Protein AF-A0AAW9BMR1-F1 (afdb_monomer)

Nearest PDB structures (foldseek):
  7ep8-assembly1_A  TM=3.153E-01  e=2.179E+00  Neurospora crassa OR74A

Radius of gyration: 14.88 Å; Cα contacts (8 Å, |Δi|>4): 113; chains: 1; bounding box: 34×32×36 Å

Solvent-accessible surface area (backbone atoms only — not comparable to full-atom values): 6704 Å² total; per-residue (Å²): 95,84,46,79,51,75,53,100,94,49,77,45,78,47,41,57,84,78,45,85,65,83,85,53,63,80,89,42,68,64,52,37,52,76,68,69,30,55,77,47,73,48,80,72,89,53,64,35,38,30,31,57,51,96,90,47,77,46,78,49,70,72,84,56,49,65,73,79,63,21,75,79,47,42,74,79,72,90,83,85,49,73,72,70,33,67,68,47,45,52,50,54,49,45,54,54,38,49,77,68,70,45,95,66,131

Sequence (105 aa):
MIQQYRDSNQVIWFDEALIEDPSQPIFDAEYWQSTNKVTGSASGRGTTWFVQLDTMQAALRHYRRGGLFGKLVKDNYWFSGWEQTRCAQEFQLLLTLINAGVHVP

Foldseek 3Di:
DWDWDDDDPDIDTDDCVQDVDPPPVVLDPVSQVVVVFFPDWDDDLHIWTWGDTPVDIDTRDQDFDDDPVCVVGTHDDDDPDPCPDPVNVVVVVVVVCVVVVHPDD

Structure (mmCIF, N/CA/C/O backbone):
data_AF-A0AAW9BMR1-F1
#
_entry.id   AF-A0AAW9BMR1-F1
#
loop_
_atom_site.group_PDB
_atom_site.id
_atom_site.type_symbol
_atom_site.label_atom_id
_atom_site.label_alt_id
_atom_site.label_comp_id
_atom_site.label_asym_id
_atom_site.label_entity_id
_atom_site.label_seq_id
_atom_site.pdbx_PDB_ins_code
_atom_site.Cartn_x
_atom_site.Cartn_y
_atom_site.Cartn_z
_atom_site.occupancy
_atom_site.B_iso_or_equiv
_atom_site.auth_seq_id
_atom_site.auth_comp_id
_atom_site.auth_asym_id
_atom_site.auth_atom_id
_atom_site.pdbx_PDB_model_num
ATOM 1 N N . MET A 1 1 ? -4.372 3.095 -16.679 1.00 83.94 1 MET A N 1
ATOM 2 C CA . MET A 1 1 ? -3.023 3.714 -16.627 1.00 83.94 1 MET A CA 1
ATOM 3 C C . MET A 1 1 ? -2.785 4.226 -15.218 1.00 83.94 1 MET A C 1
ATOM 5 O O . MET A 1 1 ? -3.748 4.493 -14.509 1.00 83.94 1 MET A O 1
ATOM 9 N N . ILE A 1 2 ? -1.522 4.376 -14.806 1.00 93.19 2 ILE A N 1
ATOM 10 C CA . ILE A 1 2 ? -1.218 4.910 -13.474 1.00 93.19 2 ILE A CA 1
ATOM 11 C C . ILE A 1 2 ? -1.486 6.412 -13.433 1.00 93.19 2 ILE A C 1
ATOM 13 O O . ILE A 1 2 ? -0.881 7.172 -14.188 1.00 93.19 2 ILE A O 1
ATOM 17 N N . GLN A 1 3 ? -2.350 6.818 -12.509 1.00 95.12 3 GLN A N 1
ATOM 18 C CA . GLN A 1 3 ? -2.741 8.197 -12.256 1.00 95.12 3 GLN A CA 1
ATOM 19 C C . GLN A 1 3 ? -2.317 8.644 -10.853 1.00 95.12 3 GLN A C 1
ATOM 21 O O . GLN A 1 3 ? -1.960 7.836 -9.989 1.00 95.12 3 GLN A O 1
ATOM 26 N N . GLN A 1 4 ? -2.355 9.959 -10.632 1.00 95.69 4 GLN A N 1
ATOM 27 C CA . GLN A 1 4 ? -2.151 10.575 -9.324 1.00 95.69 4 GLN A CA 1
ATOM 28 C C . GLN A 1 4 ? -3.355 11.434 -8.955 1.00 95.69 4 GLN A C 1
ATOM 30 O O . GLN A 1 4 ? -3.727 12.336 -9.703 1.00 95.69 4 GLN A O 1
ATOM 35 N N . TYR A 1 5 ? -3.904 11.204 -7.767 1.00 96.31 5 TYR A N 1
ATOM 36 C CA . TYR A 1 5 ? -4.853 12.103 -7.124 1.00 96.31 5 TYR A CA 1
ATOM 37 C C . TYR A 1 5 ? -4.150 12.833 -5.981 1.00 96.31 5 TYR A C 1
ATOM 39 O O . TYR A 1 5 ? -3.463 12.215 -5.166 1.00 96.31 5 TYR A O 1
ATOM 47 N N . ARG A 1 6 ? -4.281 14.160 -5.943 1.00 96.00 6 ARG A N 1
ATOM 48 C CA . ARG A 1 6 ? -3.689 15.011 -4.909 1.00 96.00 6 ARG A CA 1
ATOM 49 C C . ARG A 1 6 ? -4.795 15.816 -4.257 1.00 96.00 6 ARG A C 1
ATOM 51 O O . ARG A 1 6 ? -5.502 16.545 -4.946 1.00 96.00 6 ARG A O 1
ATOM 58 N N . ASP A 1 7 ? -4.883 15.716 -2.943 1.00 92.31 7 ASP A N 1
ATOM 59 C CA . ASP A 1 7 ? -5.746 16.564 -2.134 1.00 92.31 7 ASP A CA 1
ATOM 60 C C . ASP A 1 7 ? -4.955 17.035 -0.922 1.00 92.31 7 ASP A C 1
ATOM 62 O O . ASP A 1 7 ? -4.405 16.217 -0.199 1.00 92.31 7 ASP A O 1
ATOM 66 N N . SER A 1 8 ? -4.882 18.346 -0.709 1.00 87.44 8 SER A N 1
ATOM 67 C CA . SER A 1 8 ? -4.338 18.977 0.496 1.00 87.44 8 SER A CA 1
ATOM 68 C C . SER A 1 8 ? -3.033 18.343 1.017 1.00 87.44 8 SER A C 1
ATOM 70 O O . SER A 1 8 ? -1.945 18.711 0.575 1.00 87.44 8 SER A O 1
ATOM 72 N N . ASN A 1 9 ? -3.135 17.389 1.949 1.00 92.12 9 ASN A N 1
ATOM 73 C CA . ASN A 1 9 ? -2.018 16.709 2.604 1.00 92.12 9 ASN A CA 1
ATOM 74 C C . ASN A 1 9 ? -1.938 15.201 2.281 1.00 92.12 9 ASN A C 1
ATOM 76 O O . ASN A 1 9 ? -1.427 14.418 3.081 1.00 92.12 9 ASN A O 1
ATOM 80 N N . GLN A 1 10 ? -2.461 14.781 1.131 1.00 93.75 10 GLN A N 1
ATOM 81 C CA . GLN A 1 10 ? -2.429 13.402 0.658 1.00 93.75 10 GLN A CA 1
ATOM 82 C C . GLN A 1 10 ? -2.140 13.319 -0.843 1.00 93.75 10 GLN A C 1
ATOM 84 O O . GLN A 1 10 ? -2.544 14.166 -1.646 1.00 93.75 10 GLN A O 1
ATOM 89 N N . VAL A 1 11 ? -1.445 12.248 -1.220 1.00 96.06 11 VAL A N 1
ATOM 90 C CA . VAL A 1 11 ? -1.220 11.857 -2.611 1.00 96.06 11 VAL A CA 1
ATOM 91 C C . VAL A 1 11 ? -1.531 10.374 -2.738 1.00 96.06 11 VAL A C 1
ATOM 93 O O . VAL A 1 11 ? -1.037 9.566 -1.952 1.00 96.06 11 VAL A O 1
ATOM 96 N N . ILE A 1 12 ? -2.347 10.032 -3.729 1.00 96.06 12 ILE A N 1
ATOM 97 C CA . ILE A 1 12 ? -2.756 8.667 -4.044 1.00 96.06 12 ILE A CA 1
ATOM 98 C C . ILE A 1 12 ? -2.269 8.337 -5.452 1.00 96.06 12 ILE A C 1
ATOM 100 O O . ILE A 1 12 ? -2.582 9.051 -6.403 1.00 96.06 12 ILE A O 1
ATOM 104 N N . TRP A 1 13 ? -1.528 7.239 -5.579 1.00 95.75 13 TRP A N 1
ATOM 105 C CA . TRP A 1 13 ? -1.188 6.622 -6.860 1.00 95.75 13 TRP A CA 1
ATOM 106 C C . TRP A 1 13 ? -2.100 5.421 -7.068 1.00 95.75 13 TRP A C 1
ATOM 108 O O . TRP A 1 13 ? -2.220 4.586 -6.172 1.00 95.75 13 TRP A O 1
ATOM 118 N N . PHE A 1 14 ? -2.742 5.336 -8.227 1.00 94.56 14 PHE A N 1
ATOM 119 C CA . PHE A 1 14 ? -3.708 4.278 -8.516 1.00 94.56 14 PHE A CA 1
ATOM 120 C C . PHE A 1 14 ? -3.737 3.946 -10.007 1.00 94.56 14 PHE A C 1
ATOM 122 O O . PHE A 1 14 ? -3.320 4.758 -10.831 1.00 94.56 14 PHE A O 1
ATOM 129 N N . ASP A 1 15 ? -4.225 2.755 -10.351 1.00 93.00 15 ASP A N 1
ATOM 130 C CA . ASP A 1 15 ? -4.608 2.433 -11.726 1.00 93.00 15 ASP A CA 1
ATOM 131 C C . ASP A 1 15 ? -6.090 2.756 -11.916 1.00 93.00 15 ASP A C 1
ATOM 133 O O . ASP A 1 15 ? -6.944 2.195 -11.226 1.00 93.00 15 ASP A O 1
ATOM 137 N N . GLU A 1 16 ? -6.395 3.649 -12.854 1.00 92.75 16 GLU A N 1
ATOM 138 C CA . GLU A 1 16 ? -7.771 4.059 -13.177 1.00 92.75 16 GLU A CA 1
ATOM 139 C C . GLU A 1 16 ? -8.647 2.896 -13.675 1.00 92.75 16 GLU A C 1
ATOM 141 O O . GLU A 1 16 ? -9.868 2.983 -13.639 1.00 92.75 16 GLU A O 1
ATOM 146 N N . ALA A 1 17 ? -8.035 1.793 -14.123 1.00 92.44 17 ALA A N 1
ATOM 147 C CA . ALA A 1 17 ? -8.760 0.582 -14.501 1.00 92.44 17 ALA A CA 1
ATOM 148 C C . ALA A 1 17 ? -9.256 -0.232 -13.288 1.00 92.44 17 ALA A C 1
ATOM 150 O O . ALA A 1 17 ? -10.096 -1.116 -13.450 1.00 92.44 17 ALA A O 1
ATOM 151 N N . LEU A 1 18 ? -8.713 0.026 -12.092 1.00 91.88 18 LEU A N 1
ATOM 152 C CA . LEU A 1 18 ? -9.041 -0.691 -10.854 1.00 91.88 18 LEU A CA 1
ATOM 153 C C . LEU A 1 18 ? -9.793 0.178 -9.845 1.00 91.88 18 LEU A C 1
ATOM 155 O O . LEU A 1 18 ? -10.568 -0.349 -9.050 1.00 91.88 18 LEU A O 1
ATOM 159 N N . ILE A 1 19 ? -9.534 1.486 -9.848 1.00 93.31 19 ILE A N 1
ATOM 160 C CA . ILE A 1 19 ? -10.112 2.449 -8.912 1.00 93.31 19 ILE A CA 1
ATOM 161 C C . ILE A 1 19 ? -10.735 3.593 -9.711 1.00 93.31 19 ILE A C 1
ATOM 163 O O . ILE A 1 19 ? -10.019 4.364 -10.347 1.00 93.31 19 ILE A O 1
ATOM 167 N N . GLU A 1 20 ? -12.062 3.707 -9.646 1.00 90.00 20 GLU A N 1
ATOM 168 C CA . GLU A 1 20 ? -12.816 4.748 -10.355 1.00 90.00 20 GLU A CA 1
ATOM 169 C C . GLU A 1 20 ? -12.741 6.109 -9.648 1.00 90.00 20 GLU A C 1
ATOM 171 O O . GLU A 1 20 ? -12.475 7.126 -10.285 1.00 90.00 20 GLU A O 1
ATOM 176 N N . ASP A 1 21 ? -12.947 6.129 -8.326 1.00 93.75 21 ASP A N 1
ATOM 177 C CA . ASP A 1 21 ? -12.949 7.353 -7.519 1.00 93.75 21 ASP A CA 1
ATOM 178 C C . ASP A 1 21 ? -11.921 7.268 -6.374 1.00 93.75 21 ASP A C 1
ATOM 180 O O . ASP A 1 21 ? -12.217 6.724 -5.304 1.00 93.75 21 ASP A O 1
ATOM 184 N N . PRO A 1 22 ? -10.702 7.811 -6.563 1.00 94.62 22 PRO A N 1
ATOM 185 C CA . PRO A 1 22 ? -9.669 7.833 -5.530 1.00 94.62 22 PRO A CA 1
ATOM 186 C C . PRO A 1 22 ? -9.949 8.851 -4.410 1.00 94.62 22 PRO A C 1
ATOM 188 O O . PRO A 1 22 ? -9.182 8.892 -3.451 1.00 94.62 22 PRO A O 1
ATOM 191 N N . SER A 1 23 ? -10.987 9.695 -4.528 1.00 94.19 23 SER A N 1
ATOM 192 C CA . SER A 1 23 ? -11.345 10.679 -3.494 1.00 94.19 23 SER A CA 1
ATOM 193 C C . SER A 1 23 ? -12.146 10.069 -2.339 1.00 94.19 23 SER A C 1
ATOM 195 O O . SER A 1 23 ? -12.185 10.637 -1.247 1.00 94.19 23 SER A O 1
ATOM 197 N N . GLN A 1 24 ? -12.742 8.890 -2.548 1.00 94.81 24 GLN A N 1
ATOM 198 C CA . GLN A 1 24 ? -13.353 8.108 -1.474 1.00 94.81 24 GLN A CA 1
ATOM 199 C C . GLN A 1 24 ? -12.284 7.647 -0.462 1.00 94.81 24 GLN A C 1
ATOM 201 O O . GLN A 1 24 ? -11.118 7.479 -0.832 1.00 94.81 24 GLN A O 1
ATOM 206 N N . PRO A 1 25 ? -12.653 7.356 0.801 1.00 95.31 25 PRO A N 1
ATOM 207 C CA . PRO A 1 25 ? -11.728 6.869 1.832 1.00 95.31 25 PRO A CA 1
ATOM 208 C C . PRO A 1 25 ? -11.326 5.392 1.621 1.00 95.31 25 PRO A C 1
ATOM 210 O O . PRO A 1 25 ? -11.404 4.555 2.514 1.00 95.31 25 PRO A O 1
ATOM 213 N N . ILE A 1 26 ? -10.869 5.047 0.414 1.00 95.00 26 ILE A N 1
ATOM 214 C CA . ILE A 1 26 ? -10.543 3.683 -0.028 1.00 95.00 26 ILE A CA 1
ATOM 215 C C . ILE A 1 26 ? -9.336 3.066 0.689 1.00 95.00 26 ILE A C 1
ATOM 217 O O . ILE A 1 26 ? -9.121 1.858 0.589 1.00 95.00 26 ILE A O 1
ATOM 221 N N . PHE A 1 27 ? -8.549 3.861 1.414 1.00 95.12 27 PHE A N 1
ATOM 222 C CA . PHE A 1 27 ? -7.458 3.365 2.257 1.00 95.12 27 PHE A CA 1
ATOM 223 C C . PHE A 1 27 ? -7.866 3.158 3.723 1.00 95.12 27 PHE A C 1
ATOM 225 O O . PHE A 1 27 ? -7.076 2.604 4.489 1.00 95.12 27 PHE A O 1
ATOM 232 N N . ASP A 1 28 ? -9.103 3.505 4.093 1.00 95.12 28 ASP A N 1
ATOM 233 C CA . ASP A 1 28 ? -9.647 3.287 5.432 1.00 95.12 28 ASP A CA 1
ATOM 234 C C . ASP A 1 28 ? -10.423 1.969 5.479 1.00 95.12 28 ASP A C 1
ATOM 236 O O . ASP A 1 28 ? -11.298 1.689 4.656 1.00 95.12 28 ASP A O 1
ATOM 240 N N . ALA A 1 29 ? -10.126 1.122 6.463 1.00 94.75 29 ALA A N 1
ATOM 241 C CA . ALA A 1 29 ? -10.784 -0.178 6.578 1.00 94.75 29 ALA A CA 1
ATOM 242 C C . ALA A 1 29 ? -12.284 -0.036 6.887 1.00 94.75 29 ALA A C 1
ATOM 244 O O . ALA A 1 29 ? -13.093 -0.856 6.454 1.00 94.75 29 ALA A O 1
ATOM 245 N N . GLU A 1 30 ? -12.652 1.011 7.621 1.00 97.00 30 GLU A N 1
ATOM 246 C CA . GLU A 1 30 ? -14.013 1.355 8.021 1.00 97.00 30 GLU A CA 1
ATOM 247 C C . GLU A 1 30 ? -14.912 1.640 6.808 1.00 97.00 30 GLU A C 1
ATOM 249 O O . GLU A 1 30 ? -16.086 1.261 6.806 1.00 97.00 30 GLU A O 1
ATOM 254 N N . TYR A 1 31 ? -14.362 2.225 5.739 1.00 97.31 31 TYR A N 1
ATOM 255 C CA . TYR A 1 31 ? -15.086 2.442 4.485 1.00 97.31 31 TYR A CA 1
ATOM 256 C C . TYR A 1 31 ? -15.536 1.114 3.862 1.00 97.31 31 TYR A C 1
ATOM 258 O O . TYR A 1 31 ? -16.714 0.915 3.556 1.00 97.31 31 TYR A O 1
ATOM 266 N N . TRP A 1 32 ? -14.626 0.146 3.758 1.00 97.25 32 TRP A N 1
ATOM 267 C CA . TRP A 1 32 ? -14.936 -1.170 3.192 1.00 97.25 32 TRP A CA 1
ATOM 268 C C . TRP A 1 32 ? -15.854 -2.002 4.090 1.00 97.25 32 TRP A C 1
ATOM 270 O O . TRP A 1 32 ? -16.670 -2.783 3.597 1.00 97.25 32 TRP A O 1
ATOM 280 N N . GLN A 1 33 ? -15.745 -1.839 5.410 1.00 96.94 33 GLN A N 1
ATOM 281 C CA . GLN A 1 33 ? -16.647 -2.484 6.367 1.00 96.94 33 GLN A CA 1
ATOM 282 C C . GLN A 1 33 ? -18.066 -1.921 6.254 1.00 96.94 33 GLN A C 1
ATOM 284 O O . GLN A 1 33 ? -19.020 -2.692 6.185 1.00 96.94 33 GLN A O 1
ATOM 289 N N . SER A 1 34 ? -18.214 -0.593 6.180 1.00 97.44 34 SER A N 1
ATOM 290 C CA . SER A 1 34 ? -19.529 0.058 6.079 1.00 97.44 34 SER A CA 1
ATOM 291 C C . SER A 1 34 ? -20.247 -0.240 4.759 1.00 97.44 34 SER A C 1
ATOM 293 O O . SER A 1 34 ? -21.474 -0.288 4.725 1.00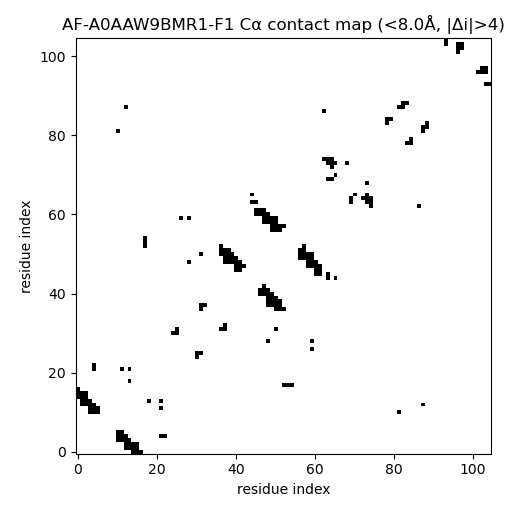 97.44 34 SER A O 1
ATOM 295 N N . THR A 1 35 ? -19.494 -0.522 3.694 1.00 96.00 35 THR A N 1
ATOM 296 C CA . THR A 1 35 ? -20.019 -0.955 2.388 1.00 96.00 35 THR A CA 1
ATOM 297 C C . THR A 1 35 ? -20.166 -2.476 2.256 1.00 96.00 35 THR A C 1
ATOM 299 O O . THR A 1 35 ? -20.546 -2.962 1.193 1.00 96.00 35 THR A O 1
ATOM 302 N N . ASN A 1 36 ? -19.891 -3.242 3.322 1.00 97.25 36 ASN A N 1
ATOM 303 C CA . ASN A 1 36 ? -19.938 -4.709 3.347 1.00 97.25 36 ASN A CA 1
ATOM 304 C C . ASN A 1 36 ? -19.099 -5.376 2.234 1.00 97.25 36 ASN A C 1
ATOM 306 O O . ASN A 1 36 ? -19.477 -6.404 1.673 1.00 97.25 36 ASN A O 1
ATOM 310 N N . LYS A 1 37 ? -17.952 -4.773 1.904 1.00 97.12 37 LYS A N 1
ATOM 311 C CA . LYS A 1 37 ? -17.024 -5.245 0.865 1.00 97.12 37 LYS A CA 1
ATOM 312 C C . LYS A 1 37 ? -15.774 -5.931 1.434 1.00 97.12 37 LYS A C 1
ATOM 314 O O . LYS A 1 37 ? -14.924 -6.367 0.664 1.00 97.12 37 LYS A O 1
ATOM 319 N N . VAL A 1 38 ? -15.645 -6.070 2.756 1.00 97.88 38 VAL A N 1
ATOM 320 C CA . VAL A 1 38 ? -14.584 -6.882 3.381 1.00 97.88 38 VAL A CA 1
ATOM 321 C C . VAL A 1 38 ? -14.915 -8.370 3.244 1.00 97.88 38 VAL A C 1
ATOM 323 O O . VAL A 1 38 ? -15.925 -8.835 3.764 1.00 97.88 38 VAL A O 1
ATOM 326 N N . THR A 1 39 ? -14.043 -9.132 2.587 1.00 97.94 39 THR A N 1
ATOM 327 C CA . THR A 1 39 ? -14.191 -10.581 2.363 1.00 97.94 39 THR A CA 1
ATOM 328 C C . THR A 1 39 ? -13.424 -11.428 3.378 1.00 97.94 39 THR A C 1
ATOM 330 O O . THR A 1 39 ? -13.672 -12.626 3.504 1.00 97.94 39 THR A O 1
ATOM 333 N N . GLY A 1 40 ? -12.504 -10.823 4.130 1.00 97.19 40 GLY A N 1
ATOM 334 C CA . GLY A 1 40 ? -11.752 -11.496 5.181 1.00 97.19 40 GLY A CA 1
ATOM 335 C C . GLY A 1 40 ? -10.660 -10.619 5.779 1.00 97.19 40 GLY A C 1
ATOM 336 O O . GLY A 1 40 ? -10.488 -9.455 5.413 1.00 97.19 40 GLY A O 1
ATOM 337 N N . SER A 1 41 ? -9.886 -11.186 6.700 1.00 97.19 41 SER A N 1
ATOM 338 C CA . SER A 1 41 ? -8.712 -10.522 7.260 1.00 97.19 41 SER A CA 1
ATOM 339 C C . SER A 1 41 ? -7.620 -11.514 7.648 1.00 97.19 41 SER A C 1
ATOM 341 O O . SER A 1 41 ? -7.873 -12.691 7.902 1.00 97.19 41 SER A O 1
ATOM 343 N N . ALA A 1 42 ? -6.385 -11.024 7.689 1.00 95.62 42 ALA A N 1
ATOM 344 C CA . ALA A 1 42 ? -5.231 -11.740 8.214 1.00 95.62 42 ALA A CA 1
ATOM 345 C C . ALA A 1 42 ? -4.478 -10.853 9.211 1.00 95.62 42 ALA A C 1
ATOM 347 O O . ALA A 1 42 ? -4.324 -9.646 9.001 1.00 95.62 42 ALA A O 1
ATOM 348 N N . SER A 1 43 ? -3.989 -11.453 10.295 1.00 89.06 43 SER A N 1
ATOM 349 C CA . SER A 1 43 ? -3.249 -10.762 11.354 1.00 89.06 43 SER A CA 1
ATOM 350 C C . SER A 1 43 ? -1.754 -11.105 11.327 1.00 89.06 43 SER A C 1
ATOM 352 O O . SER A 1 43 ? -1.329 -12.137 10.811 1.00 89.06 43 SER A O 1
ATOM 354 N N . GLY A 1 44 ? -0.926 -10.198 11.853 1.00 83.81 44 GLY A N 1
ATOM 355 C CA . GLY A 1 44 ? 0.530 -10.340 11.884 1.00 83.81 44 GLY A CA 1
ATOM 356 C C . GLY A 1 44 ? 1.214 -9.016 12.222 1.00 83.81 44 GLY A C 1
ATOM 357 O O . GLY A 1 44 ? 1.018 -8.458 13.300 1.00 83.81 44 GLY A O 1
ATOM 358 N N . ARG A 1 45 ? 1.994 -8.461 11.285 1.00 79.12 45 ARG A N 1
ATOM 359 C CA . ARG A 1 45 ? 2.600 -7.113 11.388 1.00 79.12 45 ARG A CA 1
ATOM 360 C C . ARG A 1 45 ? 1.568 -5.994 11.142 1.00 79.12 45 ARG A 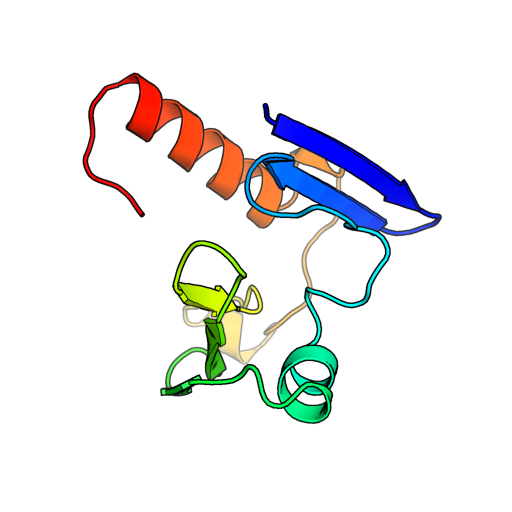C 1
ATOM 362 O O . ARG A 1 45 ? 1.809 -5.084 10.360 1.00 79.12 45 ARG A O 1
ATOM 369 N N . GLY A 1 46 ? 0.414 -6.081 11.798 1.00 86.62 46 GLY A N 1
ATOM 370 C CA . GLY A 1 46 ? -0.797 -5.320 11.484 1.00 86.62 46 GLY A CA 1
ATOM 371 C C . GLY A 1 46 ? -1.881 -6.196 10.857 1.00 86.62 46 GLY A C 1
ATOM 372 O O . GLY A 1 46 ? -1.651 -7.376 10.585 1.00 86.62 46 GLY A O 1
ATOM 373 N N . THR A 1 47 ? -3.061 -5.611 10.665 1.00 93.19 47 THR A N 1
ATOM 374 C CA . THR A 1 47 ? -4.194 -6.269 10.007 1.00 93.19 47 THR A CA 1
ATOM 375 C C . THR A 1 47 ? -4.114 -6.018 8.509 1.00 93.19 47 THR A C 1
ATOM 377 O O . THR A 1 47 ? -3.949 -4.879 8.077 1.00 93.19 47 THR A O 1
ATOM 380 N N . THR A 1 48 ? -4.200 -7.087 7.726 1.00 96.56 48 THR A N 1
ATOM 381 C CA . THR A 1 48 ? -4.485 -7.017 6.292 1.00 96.56 48 THR A CA 1
ATOM 382 C C . THR A 1 48 ? -5.959 -7.326 6.111 1.00 96.56 48 THR A C 1
ATOM 384 O O . THR A 1 48 ? -6.416 -8.370 6.577 1.00 96.56 48 THR A O 1
ATOM 387 N N . TRP A 1 49 ? -6.688 -6.425 5.467 1.00 97.56 49 TRP A N 1
ATOM 388 C CA . TRP A 1 49 ? -8.089 -6.631 5.118 1.00 97.56 49 TRP A CA 1
ATOM 389 C C . TRP A 1 49 ? -8.168 -7.082 3.668 1.00 97.56 49 TRP A C 1
ATOM 391 O O . TRP A 1 49 ? -7.559 -6.465 2.800 1.00 97.56 49 TRP A O 1
ATOM 401 N N . PHE A 1 50 ? -8.895 -8.158 3.399 1.00 97.88 50 PHE A N 1
ATOM 402 C CA . PHE A 1 50 ? -9.218 -8.549 2.033 1.00 97.88 50 PHE A CA 1
ATOM 403 C C . PHE A 1 50 ? -10.535 -7.880 1.657 1.00 97.88 50 PHE A C 1
ATOM 405 O O . PHE A 1 50 ? -11.506 -7.974 2.410 1.00 97.88 50 PHE A O 1
ATOM 412 N N . VAL A 1 51 ? -10.545 -7.152 0.543 1.00 97.50 51 VAL A N 1
ATOM 413 C CA . VAL A 1 51 ? -11.683 -6.347 0.085 1.00 97.50 51 VAL A CA 1
ATOM 414 C C . VAL A 1 51 ? -12.064 -6.722 -1.342 1.00 97.50 51 VAL A C 1
ATOM 416 O O . VAL A 1 51 ? -11.208 -7.095 -2.144 1.00 97.50 51 VAL A O 1
ATOM 419 N N . GLN A 1 52 ? -13.349 -6.631 -1.662 1.00 97.00 52 GLN A N 1
ATOM 420 C CA . GLN A 1 52 ? -13.878 -6.867 -2.999 1.00 97.00 52 GLN A CA 1
ATOM 421 C C . GLN A 1 52 ? -13.962 -5.540 -3.765 1.00 97.00 52 GLN A C 1
ATOM 423 O O . GLN A 1 52 ? -14.813 -4.699 -3.474 1.00 97.00 52 GLN A O 1
ATOM 428 N N . LEU A 1 53 ? -13.093 -5.368 -4.761 1.00 94.50 53 LEU A N 1
ATOM 429 C CA . LEU A 1 53 ? -13.268 -4.370 -5.818 1.00 94.50 53 LEU A CA 1
ATOM 430 C C . LEU A 1 53 ? -14.251 -4.910 -6.863 1.00 94.50 53 LEU A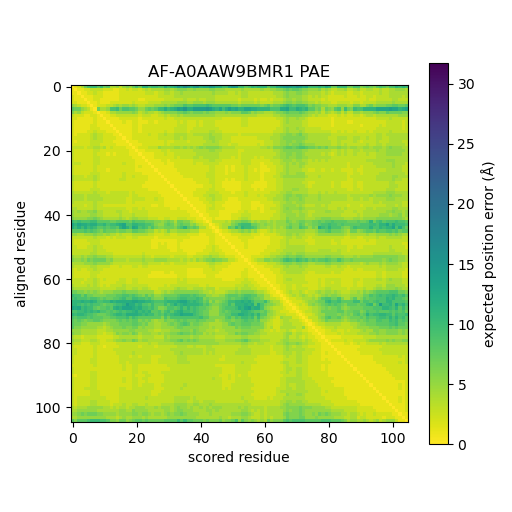 C 1
ATOM 432 O O . LEU A 1 53 ? -14.651 -6.075 -6.813 1.00 94.50 53 LEU A O 1
ATOM 436 N N . ASP A 1 54 ? -14.638 -4.086 -7.830 1.00 90.19 54 ASP A N 1
ATOM 437 C CA . ASP A 1 54 ? -15.667 -4.483 -8.797 1.00 90.19 54 ASP A CA 1
ATOM 438 C C . ASP A 1 54 ? -15.180 -5.586 -9.750 1.00 90.19 54 ASP A C 1
ATOM 440 O O . ASP A 1 54 ? -15.955 -6.452 -10.151 1.00 90.19 54 ASP A O 1
ATOM 444 N N . THR A 1 55 ? -13.878 -5.620 -10.047 1.00 90.44 55 THR A N 1
ATOM 445 C CA . THR A 1 55 ? -13.270 -6.592 -10.970 1.00 90.44 55 THR A CA 1
ATOM 446 C C . THR A 1 55 ? -12.451 -7.683 -10.279 1.00 90.44 55 THR A C 1
ATOM 448 O O . THR A 1 55 ? -12.205 -8.730 -10.877 1.00 90.44 55 THR A O 1
ATOM 451 N N . MET A 1 56 ? -12.017 -7.475 -9.030 1.00 93.81 56 MET A N 1
ATOM 452 C CA . MET A 1 56 ? -11.110 -8.396 -8.336 1.00 93.81 56 MET A CA 1
ATOM 453 C C . MET A 1 56 ? -11.134 -8.241 -6.813 1.00 93.81 56 MET A C 1
ATOM 455 O O . MET A 1 56 ? -11.631 -7.257 -6.275 1.00 93.81 56 MET A O 1
ATOM 459 N N . GLN A 1 57 ? -10.545 -9.204 -6.104 1.00 95.75 57 GLN A N 1
ATOM 460 C CA . GLN A 1 57 ? -10.217 -9.033 -4.689 1.00 95.75 57 GLN A CA 1
ATOM 461 C C . GLN A 1 57 ? -8.859 -8.352 -4.533 1.00 95.75 57 GLN A C 1
ATOM 463 O O . GLN A 1 57 ? -7.922 -8.646 -5.272 1.00 95.75 57 GLN A O 1
ATOM 468 N N . ALA A 1 58 ? -8.750 -7.480 -3.537 1.00 96.12 58 ALA A N 1
ATOM 469 C CA . ALA A 1 58 ? -7.532 -6.760 -3.204 1.00 96.12 58 ALA A CA 1
ATOM 470 C C . ALA A 1 58 ? -7.193 -6.908 -1.716 1.00 96.12 58 ALA A C 1
ATOM 472 O O . ALA A 1 58 ? -8.049 -7.207 -0.881 1.00 96.12 58 ALA A O 1
ATOM 473 N N . ALA A 1 59 ? -5.924 -6.686 -1.380 1.00 96.06 59 ALA A N 1
ATOM 474 C CA . ALA A 1 59 ? -5.450 -6.650 -0.003 1.00 96.06 59 ALA A CA 1
ATOM 475 C C . ALA A 1 59 ? -5.200 -5.199 0.426 1.00 96.06 59 ALA A C 1
ATOM 477 O O . ALA A 1 59 ? -4.257 -4.561 -0.038 1.00 96.06 59 ALA A O 1
ATOM 478 N N . LEU A 1 60 ? -6.004 -4.698 1.360 1.00 96.31 60 LEU A N 1
ATOM 479 C CA . LEU A 1 60 ? -5.813 -3.404 2.004 1.00 96.31 60 LEU A CA 1
ATOM 480 C C . LEU A 1 60 ? -4.851 -3.549 3.189 1.00 96.31 60 LEU A C 1
ATOM 482 O O . LEU A 1 60 ? -5.088 -4.323 4.126 1.00 96.31 60 LEU A O 1
ATOM 486 N N . ARG A 1 61 ? -3.741 -2.806 3.143 1.00 93.75 61 ARG A N 1
ATOM 487 C CA . ARG A 1 61 ? -2.649 -2.900 4.119 1.00 93.75 61 ARG A CA 1
ATOM 488 C C . ARG A 1 61 ? -2.148 -1.521 4.519 1.00 93.75 61 ARG A C 1
ATOM 490 O O . ARG A 1 61 ? -1.781 -0.719 3.670 1.00 93.75 61 ARG A O 1
ATOM 497 N N . HIS A 1 62 ? -2.027 -1.307 5.826 1.00 92.25 62 HIS A N 1
ATOM 498 C CA . HIS A 1 62 ? -1.341 -0.140 6.373 1.00 92.25 62 HIS A CA 1
ATOM 499 C C . HIS A 1 62 ? 0.165 -0.392 6.455 1.00 92.25 62 HIS A C 1
ATOM 501 O O . HIS A 1 62 ? 0.606 -1.411 7.001 1.00 92.25 62 HIS A O 1
ATOM 507 N N . TYR A 1 63 ? 0.969 0.543 5.958 1.00 90.62 63 TYR A N 1
ATOM 508 C CA . TYR A 1 63 ? 2.424 0.437 6.017 1.00 90.62 63 TYR A CA 1
ATOM 509 C C . TYR A 1 63 ? 2.927 0.642 7.446 1.00 90.62 63 TYR A C 1
ATOM 511 O O . TYR A 1 63 ? 2.813 1.720 8.007 1.00 90.62 63 TYR A O 1
ATOM 519 N N . ARG A 1 64 ? 3.526 -0.399 8.036 1.00 89.00 64 ARG A N 1
ATOM 520 C CA . ARG A 1 64 ? 4.133 -0.337 9.376 1.00 89.00 64 ARG A CA 1
ATOM 521 C C . ARG A 1 64 ? 5.611 -0.696 9.346 1.00 89.00 64 ARG A C 1
ATOM 523 O O . ARG A 1 64 ? 6.074 -1.490 8.516 1.00 89.00 64 ARG A O 1
ATOM 530 N N . ARG A 1 65 ? 6.377 -0.142 10.288 1.00 87.06 65 ARG A N 1
ATOM 531 C CA . ARG A 1 65 ? 7.791 -0.493 10.470 1.00 87.06 65 ARG A CA 1
ATOM 532 C C . ARG A 1 65 ? 7.916 -1.886 11.082 1.00 87.06 65 ARG A C 1
ATOM 534 O O . ARG A 1 65 ? 7.263 -2.222 12.065 1.00 87.06 65 ARG A O 1
ATOM 541 N N . GLY A 1 66 ? 8.784 -2.700 10.488 1.00 83.19 66 GLY A N 1
ATOM 542 C CA . GLY A 1 66 ? 9.165 -4.007 11.019 1.00 83.19 66 GLY A CA 1
ATOM 543 C C . GLY A 1 66 ? 10.459 -3.951 11.834 1.00 83.19 66 GLY A C 1
ATOM 544 O O . GLY A 1 66 ? 11.056 -2.893 12.025 1.00 83.19 66 GLY A O 1
ATOM 545 N N . GLY A 1 67 ? 10.925 -5.119 12.275 1.00 84.69 67 GLY A N 1
ATOM 546 C CA . GLY A 1 67 ? 12.207 -5.259 12.970 1.00 84.69 67 GLY A CA 1
ATOM 547 C C . GLY A 1 67 ? 12.216 -4.669 14.384 1.00 84.69 67 GLY A C 1
ATOM 548 O O . GLY A 1 67 ? 11.181 -4.286 14.929 1.00 84.69 67 GLY A O 1
ATOM 549 N N . LEU A 1 68 ? 13.404 -4.614 14.993 1.00 83.12 68 LEU A N 1
ATOM 550 C CA . LEU A 1 68 ? 13.573 -4.156 16.376 1.00 83.12 68 LEU A CA 1
ATOM 551 C C . LEU A 1 68 ? 13.163 -2.684 16.552 1.00 83.12 68 LEU A C 1
ATOM 553 O O . LEU A 1 68 ? 12.478 -2.352 17.516 1.00 83.12 68 LEU A O 1
ATOM 557 N N . PHE A 1 69 ? 13.487 -1.831 15.576 1.00 81.19 69 PHE A N 1
ATOM 558 C CA . PHE A 1 69 ? 13.083 -0.421 15.564 1.00 81.19 69 PHE A CA 1
ATOM 559 C C . PHE A 1 69 ? 11.568 -0.225 15.436 1.00 81.19 69 PHE A C 1
ATOM 561 O O . PHE A 1 69 ? 11.034 0.729 16.000 1.00 81.19 69 PHE A O 1
ATOM 568 N N . GLY A 1 70 ? 10.859 -1.158 14.789 1.00 80.44 70 GLY A N 1
ATOM 569 C CA . GLY A 1 70 ? 9.396 -1.171 14.731 1.00 80.44 70 GLY A CA 1
ATOM 570 C C . GLY A 1 70 ? 8.717 -1.315 16.099 1.00 80.44 70 GLY A C 1
ATOM 571 O O . GLY A 1 70 ? 7.531 -1.026 16.220 1.00 80.44 70 GLY A O 1
ATOM 572 N N . LYS A 1 71 ? 9.444 -1.723 17.154 1.00 81.31 71 LYS A N 1
ATOM 573 C CA . LYS A 1 71 ? 8.918 -1.731 18.532 1.00 81.31 71 LYS A CA 1
ATOM 574 C C . LYS A 1 71 ? 8.876 -0.335 19.162 1.00 81.31 71 LYS A C 1
ATOM 576 O O . LYS A 1 71 ? 8.029 -0.106 20.018 1.00 81.31 71 LYS A O 1
ATOM 581 N N . LEU A 1 72 ? 9.763 0.568 18.736 1.00 86.94 72 LEU A N 1
ATOM 582 C CA . LEU A 1 72 ? 9.873 1.938 19.250 1.00 86.94 72 LEU A CA 1
ATOM 583 C C . LEU A 1 72 ? 9.066 2.919 18.399 1.00 86.94 72 LEU A C 1
ATOM 585 O O . LEU A 1 72 ? 8.289 3.708 18.925 1.00 86.94 72 LEU A O 1
ATOM 589 N N . VAL A 1 73 ? 9.217 2.836 17.075 1.00 85.94 73 VAL A N 1
ATOM 590 C CA . VAL A 1 73 ? 8.503 3.681 16.115 1.00 85.94 73 VAL A CA 1
ATOM 591 C C . VAL A 1 73 ? 7.739 2.769 15.171 1.00 85.94 73 VAL A C 1
ATOM 593 O O . VAL A 1 73 ? 8.334 2.120 14.315 1.00 85.94 73 VAL A O 1
ATOM 596 N N . LYS A 1 74 ? 6.418 2.693 15.345 1.00 83.75 74 LYS A N 1
ATOM 597 C CA . LYS A 1 74 ? 5.561 1.777 14.574 1.00 83.75 74 LYS A CA 1
ATOM 598 C C . LYS A 1 74 ? 5.126 2.359 13.232 1.00 83.75 74 LYS A C 1
ATOM 600 O O . LYS A 1 74 ? 5.130 1.629 12.243 1.00 83.75 74 LYS A O 1
ATOM 605 N N . ASP A 1 75 ? 4.781 3.645 13.222 1.00 88.75 75 ASP A N 1
ATOM 606 C CA . ASP A 1 75 ? 3.999 4.252 12.135 1.00 88.75 75 ASP A CA 1
ATOM 607 C C . ASP A 1 75 ? 4.510 5.625 11.670 1.00 88.75 75 ASP A C 1
ATOM 609 O O . ASP A 1 75 ? 4.007 6.205 10.719 1.00 88.75 75 ASP A O 1
ATOM 613 N N . ASN A 1 76 ? 5.559 6.151 12.308 1.00 88.56 76 ASN A N 1
ATOM 614 C CA . ASN A 1 76 ? 6.104 7.448 11.918 1.00 88.56 76 ASN A CA 1
ATOM 615 C C . ASN A 1 76 ? 7.264 7.266 10.941 1.00 88.56 76 ASN A C 1
ATOM 617 O O . ASN A 1 76 ? 8.206 6.490 11.169 1.00 88.56 76 ASN A O 1
ATOM 621 N N . TYR A 1 77 ? 7.211 8.019 9.852 1.00 88.44 77 TYR A N 1
ATOM 622 C CA . TYR A 1 77 ? 8.226 8.033 8.813 1.00 88.44 77 TYR A CA 1
ATOM 623 C C . TYR A 1 77 ? 8.813 9.429 8.674 1.00 88.44 77 TYR A C 1
ATOM 625 O O . TYR A 1 77 ? 8.129 10.427 8.875 1.00 88.44 77 TYR A O 1
ATOM 633 N N . TRP A 1 78 ? 10.108 9.485 8.368 1.00 90.81 78 TRP A N 1
ATOM 634 C CA . TRP A 1 78 ? 10.725 10.739 7.970 1.00 90.81 78 TRP A CA 1
ATOM 635 C C . TRP A 1 78 ? 10.179 11.111 6.596 1.00 90.81 78 TRP A C 1
ATOM 637 O O . TRP A 1 78 ? 10.255 10.297 5.674 1.00 90.81 78 TRP A O 1
ATOM 647 N N . PHE A 1 79 ? 9.622 12.311 6.473 1.00 93.88 79 PHE A N 1
ATOM 648 C CA . PHE A 1 79 ? 9.050 12.791 5.226 1.00 93.88 79 PHE A CA 1
ATOM 649 C C . PHE A 1 79 ? 10.015 13.762 4.546 1.00 93.88 79 PHE A C 1
ATOM 651 O O . PHE A 1 79 ? 10.329 14.819 5.086 1.00 93.88 79 PHE A O 1
ATOM 658 N N . SER A 1 80 ? 10.488 13.393 3.357 1.00 95.50 80 SER A N 1
ATOM 659 C CA . SER A 1 80 ? 11.376 14.213 2.519 1.00 95.50 80 SER A CA 1
ATOM 660 C C . SER A 1 80 ? 10.829 14.437 1.105 1.00 95.50 80 SER A C 1
ATOM 662 O O . SER A 1 80 ? 11.552 14.919 0.238 1.00 95.50 80 SER A O 1
ATOM 664 N N . GLY A 1 81 ? 9.567 14.075 0.864 1.00 95.69 81 GLY A 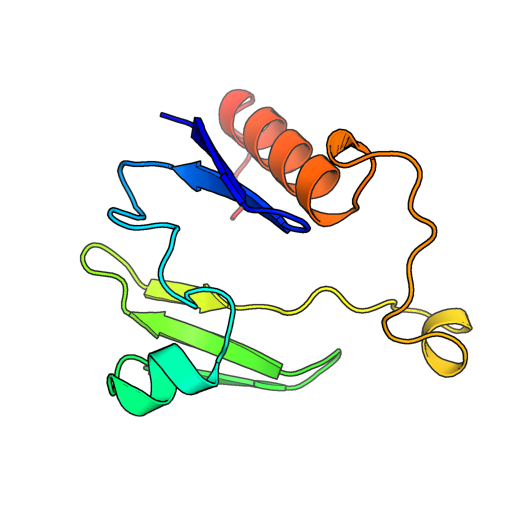N 1
ATOM 665 C CA . GLY A 1 81 ? 8.902 14.161 -0.435 1.00 95.69 81 GLY A CA 1
ATOM 666 C C . GLY A 1 81 ? 7.962 12.981 -0.671 1.00 95.69 81 GLY A C 1
ATOM 667 O O . GLY A 1 81 ? 8.167 11.893 -0.129 1.00 95.69 81 GLY A O 1
ATOM 668 N N . TRP A 1 82 ? 6.936 13.192 -1.493 1.00 95.19 82 TRP A N 1
ATOM 669 C CA . TRP A 1 82 ? 5.893 12.203 -1.786 1.00 95.19 82 TRP A CA 1
ATOM 670 C C . TRP A 1 82 ? 6.457 10.948 -2.459 1.00 95.19 82 TRP A C 1
ATOM 672 O O . TRP A 1 82 ? 6.159 9.827 -2.056 1.00 95.19 82 TRP A O 1
ATOM 682 N N . GLU A 1 83 ? 7.360 11.137 -3.413 1.00 95.12 83 GLU A N 1
ATOM 683 C CA . GLU A 1 83 ? 8.034 10.084 -4.172 1.00 95.12 83 GLU A CA 1
ATOM 684 C C . GLU A 1 83 ? 9.052 9.309 -3.315 1.00 95.12 83 GLU A C 1
ATOM 686 O O . GLU A 1 83 ? 9.433 8.193 -3.657 1.00 95.12 83 GLU A O 1
ATOM 691 N N . GLN A 1 84 ? 9.475 9.885 -2.182 1.00 95.69 84 GLN A N 1
ATOM 692 C CA . GLN A 1 84 ? 10.382 9.252 -1.218 1.00 95.69 84 GLN A CA 1
ATOM 693 C C . GLN A 1 84 ? 9.645 8.472 -0.126 1.00 95.69 84 GLN A C 1
ATOM 695 O O . GLN A 1 84 ? 10.274 7.849 0.732 1.00 95.69 84 GLN A O 1
ATOM 700 N N . THR A 1 85 ? 8.310 8.493 -0.133 1.00 94.56 85 THR A N 1
ATOM 701 C CA . THR A 1 85 ? 7.528 7.650 0.768 1.00 94.56 85 THR A CA 1
ATOM 702 C C . THR A 1 85 ? 7.709 6.179 0.404 1.00 94.56 85 THR A C 1
ATOM 704 O O . THR A 1 85 ? 7.860 5.804 -0.760 1.00 94.56 85 THR A O 1
ATOM 707 N N . ARG A 1 86 ? 7.672 5.312 1.420 1.00 92.38 86 ARG A N 1
ATOM 708 C CA . ARG A 1 86 ? 7.857 3.871 1.222 1.00 92.38 86 ARG A CA 1
ATOM 709 C C . ARG A 1 86 ? 6.827 3.281 0.257 1.00 92.38 86 ARG A C 1
ATOM 711 O O . ARG A 1 86 ? 7.197 2.449 -0.560 1.00 92.38 86 ARG A O 1
ATOM 718 N N . CYS A 1 87 ? 5.563 3.688 0.363 1.00 93.19 87 CYS A N 1
ATOM 719 C CA . CYS A 1 87 ? 4.506 3.191 -0.513 1.00 93.19 87 CYS A CA 1
ATOM 720 C C . CYS A 1 87 ? 4.758 3.583 -1.975 1.00 93.19 87 CYS A C 1
ATOM 722 O O . CYS A 1 87 ? 4.669 2.718 -2.839 1.00 93.19 87 CYS A O 1
ATOM 724 N N . ALA A 1 88 ? 5.164 4.829 -2.249 1.00 94.62 88 ALA A N 1
ATOM 725 C CA . ALA A 1 88 ? 5.498 5.264 -3.603 1.00 94.62 88 ALA A CA 1
ATOM 726 C C . ALA A 1 88 ? 6.694 4.484 -4.173 1.00 94.62 88 ALA A C 1
ATOM 728 O O . ALA A 1 88 ? 6.630 3.995 -5.298 1.00 94.62 88 ALA A O 1
ATOM 729 N N . GLN A 1 89 ? 7.762 4.305 -3.389 1.00 95.50 89 GLN A N 1
ATOM 730 C CA . GLN A 1 89 ? 8.938 3.536 -3.814 1.00 95.50 89 GLN A CA 1
ATOM 731 C C . GLN A 1 89 ? 8.614 2.055 -4.067 1.00 95.50 89 GLN A C 1
ATOM 733 O O . GLN A 1 89 ? 9.055 1.492 -5.066 1.00 95.50 89 GLN A O 1
ATOM 738 N N . GLU A 1 90 ? 7.836 1.424 -3.184 1.00 95.25 90 GLU A N 1
ATOM 739 C CA . GLU A 1 90 ? 7.414 0.026 -3.333 1.00 95.25 90 GLU A CA 1
ATOM 740 C C . GLU A 1 90 ? 6.512 -0.152 -4.559 1.00 95.25 90 GLU A C 1
ATOM 742 O O . GLU A 1 90 ? 6.702 -1.088 -5.328 1.00 95.25 90 GLU A O 1
ATOM 747 N N . PHE A 1 91 ? 5.604 0.793 -4.802 1.00 94.88 91 PHE A N 1
ATOM 748 C CA . PHE A 1 91 ? 4.754 0.798 -5.986 1.00 94.88 91 PHE A CA 1
ATOM 749 C C . PHE A 1 91 ? 5.567 0.917 -7.285 1.00 94.88 91 PHE A C 1
ATOM 751 O O . PHE A 1 91 ? 5.390 0.112 -8.197 1.00 94.88 91 PHE A O 1
ATOM 758 N N . GLN A 1 92 ? 6.521 1.853 -7.359 1.00 95.00 92 GLN A N 1
ATOM 759 C CA . GLN A 1 92 ? 7.413 1.979 -8.522 1.00 95.00 92 GLN A CA 1
ATOM 760 C C . GLN A 1 92 ? 8.278 0.728 -8.737 1.00 95.00 92 GLN A C 1
ATOM 762 O O . GLN A 1 92 ? 8.504 0.309 -9.876 1.00 95.00 92 GLN A O 1
ATOM 767 N N 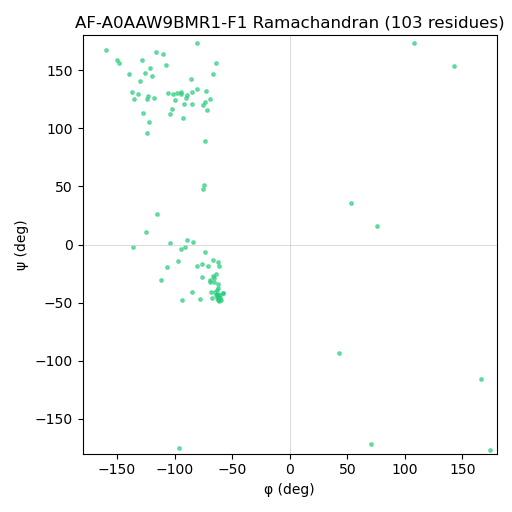. LEU A 1 93 ? 8.739 0.098 -7.651 1.00 96.94 93 LEU A N 1
ATOM 768 C CA . LEU A 1 93 ? 9.463 -1.169 -7.719 1.00 96.94 93 LEU A CA 1
ATOM 769 C C . LEU A 1 93 ? 8.581 -2.288 -8.291 1.00 96.94 93 LEU A C 1
ATOM 771 O O . LEU A 1 93 ? 9.033 -3.004 -9.182 1.00 96.94 93 LEU A O 1
ATOM 775 N N . LEU A 1 94 ? 7.336 -2.424 -7.825 1.00 95.94 94 LEU A N 1
ATOM 776 C CA . LEU A 1 94 ? 6.396 -3.425 -8.341 1.00 95.94 94 LEU A CA 1
ATOM 777 C C . LEU A 1 94 ? 6.119 -3.217 -9.832 1.00 95.94 94 LEU A C 1
ATOM 779 O O . LEU A 1 94 ? 6.246 -4.165 -10.600 1.00 95.94 94 LEU A O 1
ATOM 783 N N . LEU A 1 95 ? 5.868 -1.979 -10.272 1.00 94.00 95 LEU A N 1
ATOM 784 C CA . LEU A 1 95 ? 5.705 -1.668 -11.698 1.00 94.00 95 LEU A CA 1
ATOM 785 C C . LEU A 1 95 ? 6.942 -2.054 -12.518 1.00 94.00 95 LEU A C 1
ATOM 787 O O . LEU A 1 95 ? 6.821 -2.624 -13.601 1.00 94.00 95 LEU A O 1
ATOM 791 N N . THR A 1 96 ? 8.139 -1.778 -11.995 1.00 96.62 96 THR A N 1
ATOM 792 C CA . THR A 1 96 ? 9.400 -2.163 -12.647 1.00 96.62 96 THR A CA 1
ATOM 793 C C . THR A 1 96 ? 9.502 -3.682 -12.801 1.00 96.62 96 THR A C 1
ATOM 795 O O . THR A 1 96 ? 9.877 -4.168 -13.867 1.00 96.62 96 THR A O 1
ATOM 798 N N . LEU A 1 97 ? 9.143 -4.439 -11.760 1.00 97.81 97 LEU A N 1
ATOM 799 C CA . LEU A 1 97 ? 9.183 -5.903 -11.760 1.00 97.81 97 LEU A CA 1
ATOM 800 C C . LEU A 1 97 ? 8.129 -6.512 -12.698 1.00 97.81 97 LEU A C 1
ATOM 802 O O . LEU A 1 97 ? 8.462 -7.427 -13.451 1.00 97.81 97 LEU A O 1
ATOM 806 N N . ILE A 1 98 ? 6.910 -5.965 -12.726 1.00 95.06 98 ILE A N 1
ATOM 807 C CA . ILE A 1 98 ? 5.847 -6.367 -13.664 1.00 95.06 98 ILE A CA 1
ATOM 808 C C . ILE A 1 98 ? 6.303 -6.151 -15.111 1.00 95.06 98 ILE A C 1
ATOM 810 O O . ILE A 1 98 ? 6.215 -7.064 -15.930 1.00 95.06 98 ILE A O 1
ATOM 814 N N . ASN A 1 99 ? 6.867 -4.979 -15.420 1.00 95.31 99 ASN A N 1
ATOM 815 C CA . ASN A 1 99 ? 7.381 -4.667 -16.758 1.00 95.31 99 ASN A CA 1
ATOM 816 C C . ASN A 1 99 ? 8.558 -5.564 -17.172 1.00 95.31 99 ASN A C 1
ATOM 818 O O . ASN A 1 99 ? 8.780 -5.784 -18.360 1.00 95.31 99 ASN A O 1
ATOM 822 N N . ALA A 1 100 ? 9.299 -6.102 -16.201 1.00 97.69 100 ALA A N 1
ATOM 823 C CA . ALA A 1 100 ? 10.351 -7.090 -16.422 1.00 97.69 100 ALA A CA 1
ATOM 824 C C . ALA A 1 100 ? 9.827 -8.541 -16.515 1.00 97.69 100 ALA A C 1
ATOM 826 O O . ALA A 1 100 ? 10.627 -9.4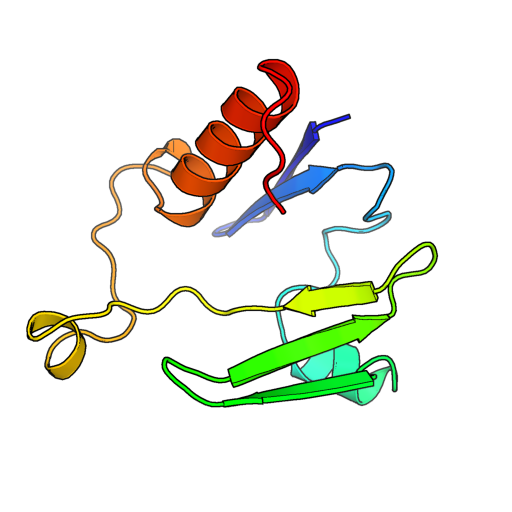66 -16.646 1.00 97.69 100 ALA A O 1
ATOM 827 N N . GLY A 1 101 ? 8.508 -8.760 -16.440 1.00 97.75 101 GLY A N 1
ATOM 828 C CA . GLY A 1 101 ? 7.884 -10.085 -16.509 1.00 97.75 101 GLY A CA 1
ATOM 829 C C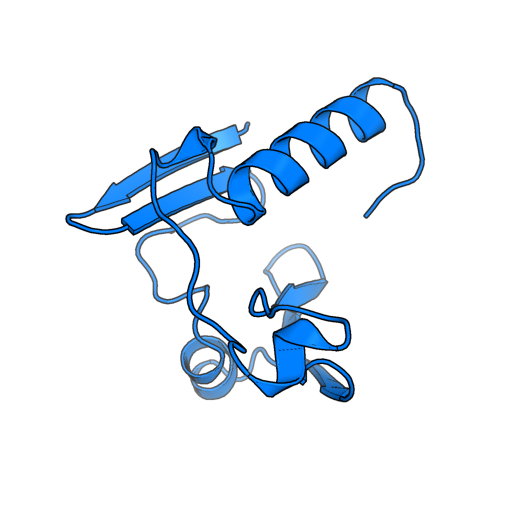 . GLY A 1 101 ? 8.015 -10.913 -15.227 1.00 97.75 101 GLY A C 1
ATOM 830 O O . GLY A 1 101 ? 7.827 -12.128 -15.257 1.00 97.75 101 GLY A O 1
ATOM 831 N N . VAL A 1 102 ? 8.359 -10.288 -14.098 1.00 97.94 102 VAL A N 1
ATOM 832 C CA . VAL A 1 102 ? 8.468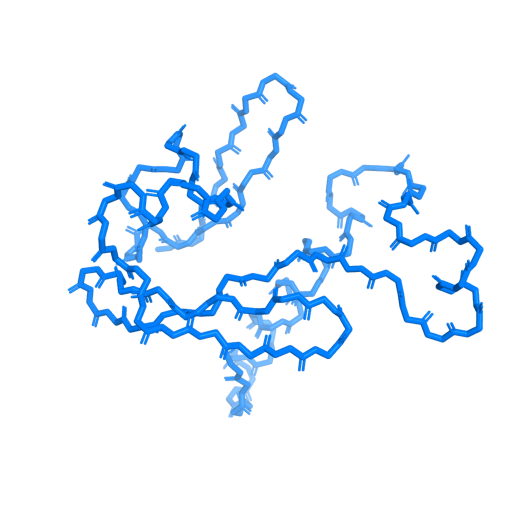 -10.976 -12.806 1.00 97.94 102 VAL A CA 1
ATOM 833 C C . VAL A 1 102 ? 7.078 -11.137 -12.196 1.00 97.94 102 VAL A C 1
ATOM 835 O O . VAL A 1 102 ? 6.308 -10.183 -12.125 1.00 97.94 102 VAL A O 1
ATOM 838 N N . HIS A 1 103 ? 6.771 -12.338 -11.700 1.00 93.69 103 HIS A N 1
ATOM 839 C CA . HIS A 1 103 ? 5.533 -12.605 -10.968 1.00 93.69 103 HIS A CA 1
ATOM 840 C C . HIS A 1 103 ? 5.598 -11.993 -9.565 1.00 93.69 103 HIS A C 1
ATOM 842 O O . HIS A 1 103 ? 6.034 -12.627 -8.601 1.00 93.69 103 HIS A O 1
ATOM 848 N N . VAL A 1 104 ? 5.176 -10.741 -9.474 1.00 92.94 104 VAL A N 1
ATOM 849 C CA . VAL A 1 104 ? 4.926 -10.024 -8.225 1.00 92.94 104 VAL A CA 1
ATOM 850 C C . VAL A 1 104 ? 3.421 -9.796 -8.059 1.00 92.94 104 VAL A C 1
ATOM 852 O O . VAL A 1 104 ? 2.683 -10.004 -9.024 1.00 92.94 104 VAL A O 1
ATOM 855 N N . PRO A 1 105 ? 2.955 -9.448 -6.846 1.00 81.25 105 PRO A N 1
ATOM 856 C CA . PRO A 1 105 ? 1.577 -9.016 -6.644 1.00 81.25 105 PRO A CA 1
ATOM 857 C C . PRO A 1 105 ? 1.190 -7.830 -7.529 1.00 81.25 105 PRO A C 1
ATOM 859 O O . PRO A 1 105 ? 2.089 -7.009 -7.834 1.00 81.25 105 PRO A O 1
#

Mean predicted aligned error: 3.72 Å

Secondary structure (DSSP, 8-state):
-EEEEEETTEEEEEETTT-S-TTS-TT-HHHHHHTT-EEEEE-SSSPEEEEE-SSSEEEEE-----TTGGGT-SS----S-GGGSHHHHHHHHHHHHHHTT----

pLDDT: mean 93.02, std 4.62, rang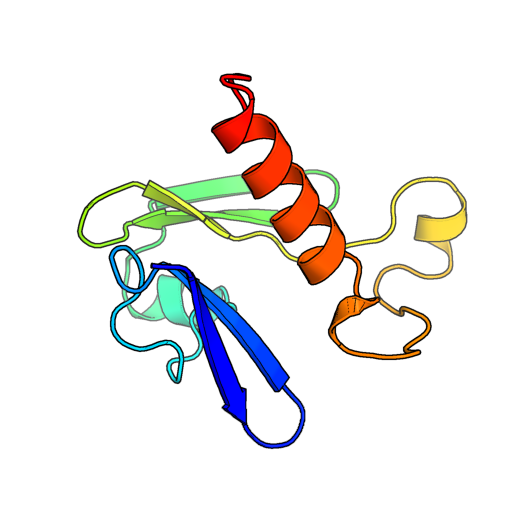e [79.12, 97.94]